Protein AF-A0A6A6ETT2-F1 (afdb_monomer_lite)

Foldseek 3Di:
DDDPVVVVVVCVVPVVSVDDDDPLVVLVVVLVVLVVLLVVLVVVLVVLLVVCVVVVPDPPCVPDPVNLVDPPDPSSVSNVVSVVVNVVSVVVNVVSVVVNVVVVVVPPPPDDDD

Structure (mmCIF, N/CA/C/O backbone):
data_AF-A0A6A6ETT2-F1
#
_entry.id   AF-A0A6A6ETT2-F1
#
loop_
_atom_site.group_PDB
_atom_site.id
_atom_site.type_symbol
_atom_site.label_atom_id
_atom_site.label_alt_id
_atom_site.label_comp_id
_atom_site.label_asym_id
_atom_site.label_entity_id
_atom_site.label_seq_id
_atom_site.pdbx_PDB_ins_code
_atom_site.Cartn_x
_atom_site.Cartn_y
_atom_site.Cartn_z
_atom_site.occupancy
_atom_site.B_iso_or_equiv
_atom_site.auth_seq_id
_atom_site.auth_comp_id
_atom_site.auth_asym_id
_atom_site.auth_atom_id
_atom_site.pdbx_PDB_model_num
ATOM 1 N N . MET A 1 1 ? -21.683 16.465 25.844 1.00 69.12 1 MET A N 1
ATOM 2 C CA . MET A 1 1 ? -21.124 15.451 24.921 1.00 69.12 1 MET A CA 1
ATOM 3 C C . MET A 1 1 ? -22.289 14.618 24.407 1.00 69.12 1 MET A C 1
ATOM 5 O O . MET A 1 1 ? -23.051 14.125 25.233 1.00 69.12 1 MET A O 1
ATOM 9 N N . GLU A 1 2 ? -22.477 14.514 23.091 1.00 89.69 2 GLU A N 1
ATOM 10 C CA . GLU A 1 2 ? -23.653 13.873 22.473 1.00 89.69 2 GLU A CA 1
ATOM 11 C C . GLU A 1 2 ? -23.249 12.930 21.329 1.00 89.69 2 GLU A C 1
ATOM 13 O O . GLU A 1 2 ? -22.104 12.952 20.871 1.00 89.69 2 GLU A O 1
ATOM 18 N N . GLY A 1 3 ? -24.177 12.070 20.895 1.00 90.81 3 GLY A N 1
ATOM 19 C CA . GLY A 1 3 ? -23.975 11.147 19.773 1.00 90.81 3 GLY A CA 1
ATOM 20 C C . GLY A 1 3 ? -22.782 10.200 19.956 1.00 90.81 3 GLY A C 1
ATOM 21 O O . GLY A 1 3 ? -22.554 9.667 21.045 1.00 90.81 3 GLY A O 1
ATOM 22 N N . TYR A 1 4 ? -22.000 10.007 18.889 1.00 92.00 4 TYR A N 1
ATOM 23 C CA . TYR A 1 4 ? -20.847 9.098 18.873 1.00 92.00 4 TYR A CA 1
ATOM 24 C C . TYR A 1 4 ? -19.790 9.422 19.934 1.00 92.00 4 TYR A C 1
ATOM 26 O O . TYR A 1 4 ? -19.204 8.501 20.494 1.00 92.00 4 TYR A O 1
ATOM 34 N N . ALA A 1 5 ? -19.586 10.700 20.274 1.00 93.75 5 ALA A N 1
ATOM 35 C CA . ALA A 1 5 ? -18.622 11.088 21.303 1.00 93.75 5 ALA A CA 1
ATOM 36 C C . ALA A 1 5 ? -19.025 10.557 22.688 1.00 93.75 5 ALA A C 1
ATOM 38 O O . ALA A 1 5 ? -18.186 10.058 23.433 1.00 93.75 5 ALA A O 1
ATOM 39 N N . LYS A 1 6 ? -20.326 10.592 23.012 1.00 93.19 6 LYS A N 1
ATOM 40 C CA . LYS A 1 6 ? -20.846 10.045 24.273 1.00 93.19 6 LYS A CA 1
ATOM 41 C C . LYS A 1 6 ? -20.715 8.520 24.323 1.00 93.19 6 LYS A C 1
ATOM 43 O O . LYS A 1 6 ? -20.355 7.982 25.364 1.00 93.19 6 LYS A O 1
ATOM 48 N N . ILE A 1 7 ? -20.978 7.837 23.207 1.00 90.75 7 ILE A N 1
ATOM 49 C CA . ILE A 1 7 ? -20.833 6.375 23.105 1.00 90.75 7 ILE A CA 1
ATOM 50 C C . ILE A 1 7 ? -19.360 5.973 23.250 1.00 90.75 7 ILE A C 1
ATOM 52 O O . ILE A 1 7 ? -19.054 5.074 24.026 1.00 90.75 7 ILE A O 1
ATOM 56 N N . ALA A 1 8 ? -18.445 6.676 22.577 1.00 92.38 8 ALA A N 1
ATOM 57 C CA . ALA A 1 8 ? -17.009 6.437 22.696 1.00 92.38 8 ALA A CA 1
ATOM 58 C C . ALA A 1 8 ? -16.509 6.651 24.134 1.00 92.38 8 ALA A C 1
ATOM 60 O O . ALA A 1 8 ? -15.761 5.824 24.648 1.00 92.38 8 ALA A O 1
ATOM 61 N N . ALA A 1 9 ? -16.966 7.709 24.814 1.00 93.00 9 ALA A N 1
ATOM 62 C CA . ALA A 1 9 ? -16.632 7.949 26.218 1.00 93.00 9 ALA A CA 1
ATOM 63 C C . ALA A 1 9 ? -17.173 6.846 27.146 1.00 93.00 9 ALA A C 1
ATOM 65 O O . ALA A 1 9 ? -16.468 6.411 28.055 1.00 93.00 9 ALA A O 1
ATOM 66 N N . LEU A 1 10 ? -18.397 6.363 26.901 1.00 92.88 10 LEU A N 1
ATOM 67 C CA . LEU A 1 10 ? -18.988 5.264 27.665 1.00 92.88 10 LEU A CA 1
ATOM 68 C C . LEU A 1 10 ? -18.183 3.970 27.489 1.00 92.88 10 LEU A C 1
ATOM 70 O O . LEU A 1 10 ? -17.777 3.386 28.488 1.00 92.88 10 LEU A O 1
ATOM 74 N N . MET A 1 11 ? -17.912 3.574 26.241 1.00 93.44 11 MET A N 1
ATOM 75 C CA . MET A 1 11 ? -17.119 2.381 25.913 1.00 93.44 11 MET A CA 1
ATOM 76 C C . MET A 1 11 ? -15.675 2.482 26.420 1.00 93.44 11 MET A C 1
ATOM 78 O O . MET A 1 11 ? -15.095 1.482 26.823 1.00 93.44 11 MET A O 1
ATOM 82 N N . GLY A 1 12 ? -15.091 3.684 26.422 1.00 92.25 12 GLY A N 1
ATOM 83 C CA . GLY A 1 12 ? -13.751 3.918 26.962 1.00 92.25 12 GLY A CA 1
ATOM 84 C C . GLY A 1 12 ? -13.688 3.843 28.489 1.00 92.25 12 GLY A C 1
ATOM 85 O O . GLY A 1 12 ? -12.670 3.431 29.035 1.00 92.25 12 GLY A O 1
ATOM 86 N N . THR A 1 13 ? -14.769 4.224 29.176 1.00 95.44 13 THR A N 1
ATOM 87 C CA . THR A 1 13 ? -14.857 4.191 30.648 1.00 95.44 13 THR A CA 1
ATOM 88 C C . THR A 1 13 ? -15.239 2.802 31.165 1.00 95.44 13 THR A C 1
ATOM 90 O O . THR A 1 13 ? -14.817 2.418 32.249 1.00 95.44 13 THR A O 1
ATOM 93 N N . HIS A 1 14 ? -16.015 2.052 30.382 1.00 92.88 14 HIS A N 1
ATOM 94 C CA . HIS A 1 14 ? -16.555 0.739 30.729 1.00 92.88 14 HIS A CA 1
ATOM 95 C C . HIS A 1 14 ? -16.210 -0.267 29.614 1.00 92.88 14 HIS A C 1
ATOM 97 O O . HIS A 1 14 ? -17.003 -0.446 28.677 1.00 92.88 14 HIS A O 1
ATOM 103 N N . PRO A 1 15 ? -15.015 -0.891 29.659 1.00 85.81 15 PRO A N 1
ATOM 104 C CA . PRO A 1 15 ? -14.534 -1.809 28.625 1.00 85.81 15 PRO A CA 1
ATOM 105 C C . PRO A 1 15 ? -15.471 -2.992 28.343 1.00 85.81 15 PRO A C 1
ATOM 107 O O . PRO A 1 15 ? -15.505 -3.495 27.223 1.00 85.81 15 PRO A O 1
ATOM 110 N N . GLU A 1 16 ? -16.271 -3.414 29.320 1.00 88.75 16 GLU A N 1
ATOM 111 C CA . GLU A 1 16 ? -17.292 -4.457 29.188 1.00 88.75 16 GLU A CA 1
ATOM 112 C C . GLU A 1 16 ? -18.408 -4.100 28.191 1.00 88.75 16 GLU A C 1
ATOM 114 O O . GLU A 1 16 ? -19.044 -4.991 27.627 1.00 88.75 16 GLU A O 1
ATOM 119 N N . PHE A 1 17 ? -18.623 -2.807 27.927 1.00 84.19 17 PHE A N 1
ATOM 120 C CA . PHE A 1 17 ? -19.567 -2.321 26.917 1.00 84.19 17 PHE A CA 1
ATOM 121 C C . PHE A 1 17 ? -18.890 -1.974 25.586 1.00 84.19 17 PHE A C 1
ATOM 123 O O . PHE A 1 17 ? -19.573 -1.588 24.632 1.00 84.19 17 PHE A O 1
ATOM 130 N N . ALA A 1 18 ? -17.562 -2.098 25.490 1.00 86.19 18 ALA A N 1
ATOM 131 C CA . ALA A 1 18 ? -16.807 -1.790 24.283 1.00 86.19 18 ALA A CA 1
ATOM 132 C C . ALA A 1 18 ? -16.973 -2.897 23.231 1.00 86.19 18 ALA A C 1
ATOM 134 O O . ALA A 1 18 ? -16.137 -3.785 23.073 1.00 86.19 18 ALA A O 1
ATOM 135 N N . ILE A 1 19 ? -18.066 -2.823 22.472 1.00 84.44 19 ILE A N 1
ATOM 136 C CA . ILE A 1 19 ? -18.341 -3.731 21.357 1.00 84.44 19 ILE A CA 1
ATOM 137 C C . ILE A 1 19 ? -18.014 -3.012 20.051 1.00 84.44 19 ILE A C 1
ATOM 139 O O . ILE A 1 19 ? -18.739 -2.119 19.610 1.00 84.44 19 ILE A O 1
ATOM 143 N N . VAL A 1 20 ? -16.926 -3.431 19.407 1.00 86.69 20 VAL A N 1
ATOM 144 C CA . VAL A 1 20 ? -16.533 -2.962 18.074 1.00 86.69 20 VAL A CA 1
ATOM 145 C C . VAL A 1 20 ? -16.681 -4.087 17.056 1.00 86.69 20 VAL A C 1
ATOM 147 O O . VAL A 1 20 ? -16.299 -5.232 17.295 1.00 86.69 20 VAL A O 1
ATOM 150 N N . ARG A 1 21 ? -17.254 -3.772 15.890 1.00 86.81 21 ARG A N 1
ATOM 151 C CA . ARG A 1 21 ? -17.413 -4.745 14.805 1.00 86.81 21 ARG A CA 1
ATOM 152 C C . ARG A 1 21 ? -16.042 -5.151 14.263 1.00 86.81 21 ARG A C 1
ATOM 154 O O . ARG A 1 21 ? -15.270 -4.304 13.823 1.00 86.81 21 ARG A O 1
ATOM 161 N N . SER A 1 22 ? -15.781 -6.456 14.206 1.00 84.94 22 SER A N 1
ATOM 162 C CA . SER A 1 22 ? -14.652 -6.991 13.442 1.00 84.94 22 SER A CA 1
ATOM 163 C C . SER A 1 22 ? -14.936 -6.910 11.941 1.00 84.94 22 SER A C 1
ATOM 165 O O . SER A 1 22 ? -15.989 -7.338 11.464 1.00 84.94 22 SER A O 1
ATOM 167 N N . PHE A 1 23 ? -13.969 -6.398 11.184 1.00 89.69 23 PHE A N 1
ATOM 168 C CA . PHE A 1 23 ? -14.015 -6.318 9.723 1.00 89.69 23 PHE A CA 1
ATOM 169 C C . PHE A 1 23 ? -13.141 -7.389 9.056 1.00 89.69 23 PHE A C 1
ATOM 171 O O . PHE A 1 23 ? -12.608 -7.167 7.975 1.00 89.69 23 PHE A O 1
AT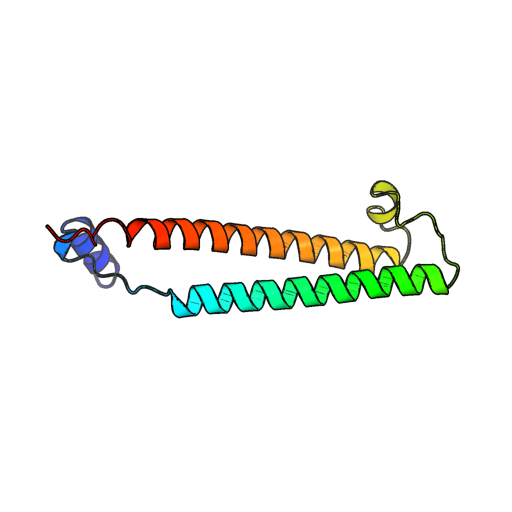OM 178 N N . ARG A 1 24 ? -12.989 -8.570 9.677 1.00 89.88 24 ARG A N 1
ATOM 179 C CA . ARG A 1 24 ? -12.086 -9.636 9.198 1.00 89.88 24 ARG A CA 1
ATOM 180 C C . ARG A 1 24 ? -12.282 -9.991 7.721 1.00 89.88 24 ARG A C 1
ATOM 182 O O . ARG A 1 24 ? -11.305 -10.037 6.984 1.00 89.88 24 ARG A O 1
ATOM 189 N N . ALA A 1 25 ? -13.525 -10.210 7.290 1.00 91.88 25 ALA A N 1
ATOM 190 C CA 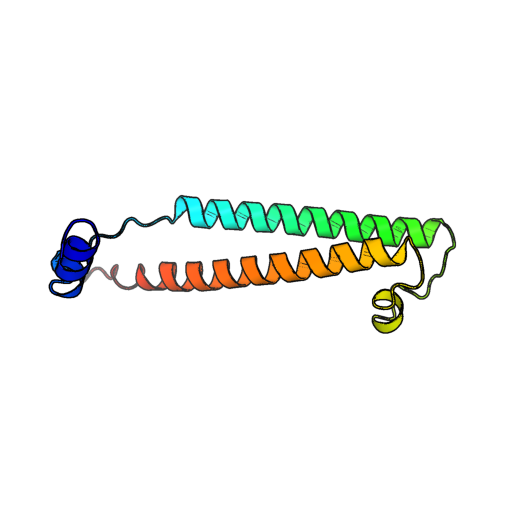. ALA A 1 25 ? -13.822 -10.549 5.898 1.00 91.88 25 ALA A CA 1
ATOM 191 C C . ALA A 1 25 ? -13.399 -9.431 4.929 1.00 91.88 25 ALA A C 1
ATOM 193 O O . ALA A 1 25 ? -12.738 -9.709 3.934 1.00 91.88 25 ALA A O 1
ATOM 194 N N . LEU A 1 26 ? -13.702 -8.170 5.261 1.00 94.44 26 LEU A N 1
ATOM 195 C CA . LEU A 1 26 ? -13.299 -7.017 4.449 1.00 94.44 26 LEU A CA 1
ATOM 196 C C . LEU A 1 26 ? -11.778 -6.827 4.435 1.00 94.44 26 LEU A C 1
ATOM 198 O O . LEU A 1 26 ? -11.216 -6.509 3.394 1.00 94.44 26 LEU A O 1
ATOM 202 N N . ASN A 1 27 ? -11.098 -7.071 5.557 1.00 93.12 27 ASN A N 1
ATOM 203 C CA . ASN A 1 27 ? -9.640 -6.991 5.634 1.00 93.12 27 ASN A CA 1
ATOM 204 C C . ASN A 1 27 ? -8.973 -8.051 4.746 1.00 93.12 27 ASN A C 1
ATOM 206 O O . ASN A 1 27 ? -8.061 -7.719 3.994 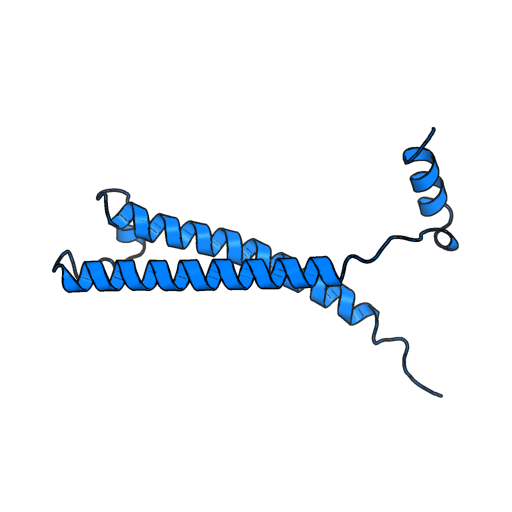1.00 93.12 27 ASN A O 1
ATOM 210 N N . ILE A 1 28 ? -9.452 -9.300 4.787 1.00 93.19 28 ILE A N 1
ATOM 211 C CA . ILE A 1 28 ? -8.962 -10.374 3.907 1.00 93.19 28 ILE A CA 1
ATOM 212 C C . ILE A 1 28 ? -9.230 -10.018 2.444 1.00 93.19 28 ILE A C 1
ATOM 214 O O . ILE A 1 28 ? -8.332 -10.119 1.616 1.00 93.19 28 ILE A O 1
ATOM 218 N N . GLN A 1 29 ? -10.436 -9.547 2.125 1.00 96.25 29 GLN A N 1
ATOM 219 C CA . GLN A 1 29 ? -10.783 -9.137 0.767 1.00 96.25 29 GLN A CA 1
ATOM 220 C C . GLN A 1 29 ? -9.866 -8.015 0.254 1.00 96.25 29 GLN A C 1
ATOM 222 O O . GLN A 1 29 ? -9.367 -8.095 -0.865 1.00 96.25 29 GLN A O 1
ATOM 227 N N . ASN A 1 30 ? -9.581 -7.008 1.081 1.00 96.06 30 ASN A N 1
ATOM 228 C CA . ASN A 1 30 ? -8.635 -5.947 0.740 1.00 96.06 30 ASN A CA 1
ATOM 229 C C . ASN A 1 30 ? -7.217 -6.491 0.487 1.00 96.06 30 ASN A C 1
ATOM 231 O O . ASN A 1 30 ? -6.556 -6.065 -0.456 1.00 96.06 30 ASN A O 1
ATOM 235 N N . MET A 1 31 ? -6.757 -7.463 1.283 1.00 96.19 31 MET A N 1
ATOM 236 C CA . MET A 1 31 ? -5.465 -8.121 1.048 1.00 96.19 31 MET A CA 1
ATOM 237 C C . MET A 1 31 ? -5.435 -8.878 -0.285 1.00 96.19 31 MET A C 1
ATOM 239 O O . MET A 1 31 ? -4.438 -8.793 -0.995 1.00 96.19 31 MET A O 1
ATOM 243 N N . LEU A 1 32 ? -6.518 -9.572 -0.647 1.00 97.12 32 LEU A N 1
ATOM 244 C CA . LEU A 1 32 ? -6.627 -10.269 -1.933 1.00 97.12 32 LEU A CA 1
ATOM 245 C C . LEU A 1 32 ? -6.578 -9.291 -3.118 1.00 97.12 32 LEU A C 1
ATOM 247 O O . LEU A 1 32 ? -5.933 -9.584 -4.123 1.00 97.12 32 LEU A O 1
ATOM 251 N N . TYR A 1 33 ? -7.201 -8.114 -2.999 1.00 98.06 33 TYR A N 1
ATOM 252 C CA . TYR A 1 33 ? -7.088 -7.076 -4.028 1.00 98.06 33 TYR A CA 1
ATOM 253 C C . TYR A 1 33 ? -5.667 -6.533 -4.150 1.00 98.06 33 TYR A C 1
ATOM 255 O O . TYR A 1 33 ? -5.155 -6.442 -5.261 1.00 98.06 33 TYR A O 1
ATOM 263 N N . LEU A 1 34 ? -4.994 -6.262 -3.028 1.00 97.88 34 LEU A N 1
ATOM 264 C CA . LEU A 1 34 ? -3.591 -5.843 -3.049 1.00 97.88 34 LEU A CA 1
ATOM 265 C C . LEU A 1 34 ? -2.696 -6.890 -3.727 1.00 97.88 34 LEU A C 1
ATOM 267 O O . LEU A 1 34 ? -1.847 -6.518 -4.531 1.00 97.88 34 LEU A O 1
ATOM 271 N N . GLN A 1 35 ? -2.913 -8.185 -3.468 1.00 97.69 35 GLN A N 1
ATOM 272 C CA . GLN A 1 35 ? -2.195 -9.262 -4.161 1.00 97.69 35 GLN A CA 1
ATOM 273 C C . GLN A 1 35 ? -2.438 -9.225 -5.671 1.00 97.69 35 GLN A C 1
ATOM 275 O O . GLN A 1 35 ? -1.480 -9.241 -6.439 1.00 97.69 35 GLN A O 1
ATOM 280 N N . ALA A 1 36 ? -3.700 -9.132 -6.098 1.00 98.00 36 ALA A N 1
ATOM 281 C CA . ALA A 1 36 ? -4.047 -9.080 -7.515 1.00 98.00 36 ALA A CA 1
ATOM 282 C C . ALA A 1 36 ? -3.423 -7.862 -8.219 1.00 98.00 36 ALA A C 1
ATOM 284 O O . ALA A 1 36 ? -2.889 -7.996 -9.320 1.00 98.00 36 ALA A O 1
ATOM 285 N N . GLU A 1 37 ? -3.443 -6.691 -7.576 1.00 97.69 37 GLU A N 1
ATOM 286 C CA . GLU A 1 37 ? -2.816 -5.474 -8.097 1.00 97.69 37 GLU A CA 1
ATOM 287 C C . GLU A 1 37 ? -1.295 -5.620 -8.225 1.00 97.69 37 GLU A C 1
ATOM 289 O O . GLU A 1 37 ? -0.735 -5.271 -9.264 1.00 97.69 37 GLU A O 1
ATOM 294 N N . ILE A 1 38 ? -0.626 -6.178 -7.210 1.00 97.75 38 ILE A N 1
ATOM 295 C CA . ILE A 1 38 ? 0.823 -6.427 -7.246 1.00 97.75 38 ILE A CA 1
ATOM 296 C C . ILE A 1 38 ? 1.168 -7.407 -8.372 1.00 97.75 38 ILE A C 1
ATOM 298 O O . ILE A 1 38 ? 2.052 -7.112 -9.172 1.00 97.75 38 ILE A O 1
ATOM 302 N N . THR A 1 39 ? 0.454 -8.532 -8.489 1.00 97.38 39 THR A N 1
ATOM 303 C CA . THR A 1 39 ? 0.686 -9.525 -9.553 1.00 97.38 39 THR A CA 1
ATOM 304 C C . THR A 1 39 ? 0.457 -8.936 -10.944 1.00 97.38 39 THR A C 1
ATOM 306 O O . THR A 1 39 ? 1.203 -9.233 -11.877 1.00 97.38 39 THR A O 1
ATOM 309 N N . HIS A 1 40 ? -0.555 -8.080 -11.101 1.00 96.25 40 HIS A N 1
ATOM 310 C CA . HIS A 1 40 ? -0.801 -7.395 -12.365 1.00 96.25 40 HIS A CA 1
ATOM 311 C C . HIS A 1 40 ? 0.347 -6.444 -12.734 1.00 96.25 40 HIS A C 1
ATOM 313 O O . HIS A 1 40 ? 0.835 -6.490 -13.864 1.00 96.25 40 HIS A O 1
ATOM 319 N N . LEU A 1 41 ? 0.807 -5.624 -11.784 1.00 94.81 41 LEU A N 1
ATOM 320 C CA . LEU A 1 41 ? 1.926 -4.701 -11.995 1.00 94.81 41 LEU A CA 1
ATOM 321 C C . LEU A 1 41 ? 3.243 -5.442 -12.258 1.00 94.81 41 LEU A C 1
ATOM 323 O O . LEU A 1 41 ? 4.027 -5.013 -13.098 1.00 94.81 41 LEU A O 1
ATOM 327 N N . GLU A 1 42 ? 3.477 -6.572 -11.590 1.00 94.00 42 GLU A N 1
ATOM 328 C CA . GLU A 1 42 ? 4.642 -7.428 -11.836 1.00 94.00 42 GLU A CA 1
ATOM 329 C C . GLU A 1 42 ? 4.633 -7.981 -13.269 1.00 94.00 42 GLU A C 1
ATOM 331 O O . GLU A 1 42 ? 5.649 -7.946 -13.963 1.00 94.00 42 GLU A O 1
ATOM 336 N N . ALA A 1 43 ? 3.472 -8.446 -13.742 1.00 92.88 43 ALA A N 1
ATOM 337 C CA . ALA A 1 43 ? 3.316 -8.901 -15.118 1.00 92.88 43 ALA A CA 1
ATOM 338 C C . ALA A 1 43 ? 3.511 -7.759 -16.129 1.00 92.88 43 ALA A C 1
ATOM 340 O O . ALA A 1 43 ? 4.103 -7.980 -17.184 1.00 92.88 43 ALA A O 1
ATOM 341 N N . GLN A 1 44 ? 3.042 -6.547 -15.815 1.00 90.69 44 GLN A N 1
ATOM 342 C CA . GLN A 1 44 ? 3.265 -5.364 -16.646 1.00 90.69 44 GLN A CA 1
ATOM 343 C C . GLN A 1 44 ? 4.753 -5.008 -16.725 1.00 90.69 44 GLN A 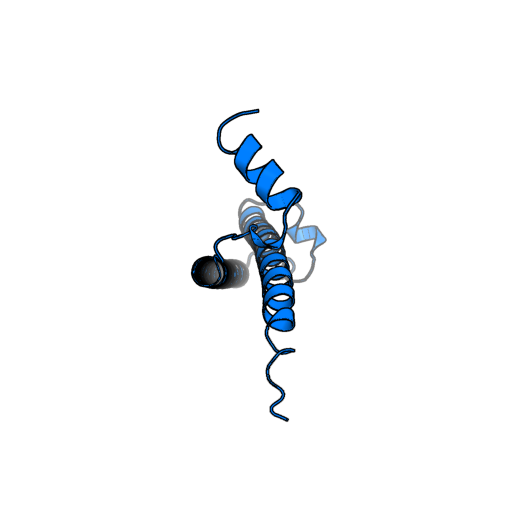C 1
ATOM 345 O O . GLN A 1 44 ? 5.268 -4.828 -17.824 1.00 90.69 44 GLN A O 1
ATOM 350 N N . LEU A 1 45 ? 5.447 -4.954 -15.586 1.00 88.19 45 LEU A N 1
ATOM 351 C CA . LEU A 1 45 ? 6.879 -4.668 -15.537 1.00 88.19 45 LEU A CA 1
ATOM 352 C C . LEU A 1 45 ? 7.679 -5.701 -16.339 1.00 88.19 45 LEU A C 1
ATOM 354 O O . LEU A 1 45 ? 8.553 -5.325 -17.110 1.00 88.19 45 LEU A O 1
ATOM 358 N N . ARG A 1 46 ? 7.340 -6.992 -16.213 1.00 86.81 46 ARG A N 1
ATOM 359 C CA . ARG A 1 46 ? 7.987 -8.061 -16.986 1.00 86.81 46 ARG A CA 1
ATOM 360 C C . ARG A 1 46 ? 7.841 -7.852 -18.494 1.00 86.81 46 ARG A C 1
ATOM 362 O O . ARG A 1 46 ? 8.826 -7.991 -19.204 1.00 86.81 46 ARG A O 1
ATOM 369 N N . ARG A 1 47 ? 6.645 -7.482 -18.964 1.00 87.12 47 ARG A N 1
ATOM 370 C CA . ARG A 1 47 ? 6.409 -7.196 -20.389 1.00 87.12 47 ARG A CA 1
ATOM 371 C C . ARG A 1 47 ? 7.228 -6.011 -20.881 1.00 87.12 47 ARG A C 1
ATOM 373 O O . ARG A 1 47 ? 7.843 -6.125 -21.924 1.00 87.12 47 ARG A O 1
ATOM 380 N N . LEU A 1 48 ? 7.282 -4.922 -20.113 1.00 83.56 48 LEU A N 1
ATOM 381 C CA . LEU A 1 48 ? 8.085 -3.752 -20.482 1.00 83.56 48 LEU A CA 1
ATOM 382 C C . LEU A 1 48 ? 9.572 -4.115 -20.630 1.00 83.56 48 LEU A C 1
ATOM 384 O O . LEU A 1 48 ? 10.205 -3.728 -21.601 1.00 83.56 48 LEU A O 1
ATOM 388 N N . VAL A 1 49 ? 10.104 -4.931 -19.715 1.00 80.31 49 VAL A N 1
ATOM 389 C CA . VAL A 1 49 ? 11.492 -5.417 -19.792 1.00 80.31 49 VAL A CA 1
ATOM 390 C C . VAL A 1 49 ? 11.713 -6.338 -21.003 1.00 80.31 49 VAL A C 1
ATOM 392 O O . VAL A 1 49 ? 12.765 -6.286 -21.639 1.00 80.31 49 VAL A O 1
ATOM 395 N N . GLU A 1 50 ? 10.743 -7.198 -21.325 1.00 82.31 50 GLU A N 1
ATOM 396 C CA . GLU A 1 50 ? 10.796 -8.074 -22.504 1.00 82.31 50 GLU A CA 1
ATOM 397 C C . GLU A 1 50 ? 10.729 -7.276 -23.820 1.00 82.31 50 GLU A C 1
ATOM 399 O O . GLU A 1 50 ? 11.486 -7.572 -24.748 1.00 82.31 50 GLU A O 1
ATOM 404 N N . ASP A 1 51 ? 9.874 -6.254 -23.890 1.00 80.19 51 ASP A N 1
ATOM 405 C CA . ASP A 1 51 ? 9.707 -5.379 -25.056 1.00 80.19 51 ASP A CA 1
ATOM 406 C C . ASP A 1 51 ? 10.972 -4.534 -25.316 1.00 80.19 51 ASP A C 1
ATOM 408 O O . ASP A 1 51 ? 11.426 -4.428 -26.462 1.00 80.19 51 ASP A O 1
ATOM 412 N N . ASP A 1 52 ? 11.616 -4.017 -24.265 1.00 73.56 52 ASP A N 1
ATOM 413 C CA . ASP A 1 52 ? 12.919 -3.339 -24.355 1.00 73.56 52 ASP A CA 1
ATOM 414 C C . ASP A 1 52 ? 14.004 -4.269 -24.913 1.00 73.56 52 ASP A C 1
ATOM 416 O O . ASP A 1 52 ? 14.752 -3.912 -25.829 1.00 73.56 52 ASP A O 1
ATOM 420 N N . PHE A 1 53 ? 14.057 -5.509 -24.416 1.00 71.62 53 PHE A N 1
ATOM 421 C CA . PHE A 1 53 ? 15.012 -6.501 -24.903 1.00 71.62 53 PHE A CA 1
ATOM 422 C C . PHE A 1 53 ? 14.773 -6.848 -26.382 1.00 71.62 53 PHE A C 1
ATOM 424 O O . PHE A 1 53 ? 15.724 -6.948 -27.162 1.00 71.62 53 PHE A O 1
ATOM 431 N N . ALA A 1 54 ? 13.509 -7.016 -26.783 1.00 76.62 54 ALA A N 1
ATOM 432 C CA . ALA A 1 54 ? 13.128 -7.378 -28.147 1.00 76.62 54 ALA A CA 1
ATOM 433 C C . ALA A 1 54 ? 13.330 -6.238 -29.160 1.00 76.62 54 ALA A C 1
ATOM 435 O O . ALA A 1 54 ? 13.660 -6.498 -30.319 1.00 76.62 54 ALA A O 1
ATOM 436 N N . SER A 1 55 ? 13.158 -4.983 -28.738 1.00 72.38 55 SER A N 1
ATOM 437 C CA . SER A 1 55 ? 13.336 -3.800 -29.591 1.00 72.38 55 SER A CA 1
ATOM 438 C C . SER A 1 55 ? 14.807 -3.449 -29.858 1.00 72.38 55 SER A C 1
ATOM 440 O O . SER A 1 55 ? 15.095 -2.591 -30.693 1.00 72.38 55 SER A O 1
ATOM 442 N N . GLY A 1 56 ? 15.755 -4.117 -29.189 1.00 64.50 56 GLY A N 1
ATOM 443 C CA . GLY A 1 56 ? 17.187 -3.824 -29.302 1.00 64.50 56 GLY A CA 1
ATOM 444 C C . GLY A 1 56 ? 17.589 -2.503 -28.638 1.00 64.50 56 GLY A C 1
ATOM 445 O O . GLY A 1 56 ? 18.768 -2.134 -28.671 1.00 64.50 56 GLY A O 1
ATOM 446 N N . ASN A 1 57 ? 16.637 -1.812 -28.002 1.00 57.78 57 ASN A N 1
ATOM 447 C CA . ASN A 1 57 ? 16.906 -0.676 -27.144 1.00 57.78 57 ASN A CA 1
ATOM 448 C C . ASN A 1 57 ? 17.503 -1.197 -25.830 1.00 57.78 57 ASN A C 1
ATOM 450 O O . ASN A 1 57 ? 16.826 -1.582 -24.891 1.00 57.78 57 ASN A O 1
ATOM 454 N N . ARG A 1 58 ? 18.836 -1.168 -25.795 1.00 58.50 58 ARG A N 1
ATOM 455 C CA . ARG A 1 58 ? 19.658 -1.059 -24.583 1.00 58.50 58 ARG A CA 1
ATOM 456 C C . ARG A 1 58 ? 19.578 -2.247 -23.590 1.00 58.50 58 ARG A C 1
ATOM 458 O O . ARG A 1 58 ? 18.891 -2.186 -22.576 1.00 58.50 58 ARG A O 1
ATOM 465 N N . PRO A 1 59 ? 20.460 -3.259 -23.718 1.00 52.03 59 PRO A N 1
ATOM 466 C CA . PRO A 1 59 ? 20.541 -4.394 -22.781 1.00 52.03 59 PRO A CA 1
ATOM 467 C C . PRO A 1 59 ? 21.068 -4.057 -21.364 1.00 52.03 59 PRO A C 1
ATOM 469 O O . PRO A 1 59 ? 21.339 -4.962 -20.580 1.00 52.03 59 PRO A O 1
ATOM 472 N N . HIS A 1 60 ? 21.252 -2.777 -21.017 1.00 49.25 60 HIS A N 1
ATOM 473 C CA . HIS A 1 60 ? 21.945 -2.348 -19.792 1.00 49.25 60 HIS A CA 1
ATOM 474 C C . HIS A 1 60 ? 21.007 -1.852 -18.675 1.00 49.25 60 HIS A C 1
ATOM 476 O O . HIS A 1 60 ? 21.434 -1.764 -17.525 1.00 49.25 60 HIS A O 1
ATOM 482 N N . HIS A 1 61 ? 19.730 -1.583 -18.971 1.00 53.22 61 HIS A N 1
ATOM 483 C CA . HIS A 1 61 ? 18.786 -0.985 -18.013 1.00 53.22 61 HIS A CA 1
ATOM 484 C C . HIS A 1 61 ? 18.309 -1.996 -16.965 1.00 53.22 61 HIS A C 1
ATOM 486 O O . HIS A 1 61 ? 18.107 -1.646 -15.809 1.00 53.22 61 HIS A O 1
ATOM 492 N N . ALA A 1 62 ? 18.263 -3.285 -17.314 1.00 53.56 62 ALA A N 1
ATOM 493 C CA . ALA A 1 62 ? 17.902 -4.358 -16.386 1.00 53.56 62 ALA A CA 1
ATOM 494 C C . ALA A 1 62 ? 18.884 -4.531 -15.206 1.00 53.56 62 ALA A C 1
ATOM 496 O O . ALA A 1 62 ? 18.544 -5.175 -14.212 1.00 53.56 62 ALA A O 1
ATOM 497 N N . HIS A 1 63 ? 20.100 -3.979 -15.300 1.00 54.62 63 HIS A N 1
ATOM 498 C CA . HIS A 1 63 ? 21.175 -4.213 -14.331 1.00 54.62 63 HIS A CA 1
ATOM 499 C C . HIS A 1 63 ? 21.591 -2.977 -13.528 1.00 54.62 63 HIS A C 1
ATOM 501 O O . HIS A 1 63 ? 22.347 -3.129 -12.567 1.00 54.62 63 HIS A O 1
ATOM 507 N N . ASP A 1 64 ? 21.092 -1.785 -13.866 1.00 63.44 64 ASP A N 1
ATOM 508 C CA . ASP A 1 64 ? 21.459 -0.552 -13.174 1.00 63.44 64 ASP A CA 1
ATOM 509 C C . ASP A 1 64 ? 20.235 0.259 -12.730 1.00 63.44 64 ASP A C 1
ATOM 511 O O . ASP A 1 64 ? 19.582 0.964 -13.501 1.00 63.44 64 ASP A O 1
ATOM 515 N N . TRP A 1 65 ? 19.972 0.188 -11.423 1.00 61.91 65 TRP A N 1
ATOM 516 C CA . TRP A 1 65 ? 18.970 0.990 -10.723 1.00 61.91 65 TRP A CA 1
ATOM 517 C C . TRP A 1 65 ? 19.108 2.492 -11.004 1.00 61.91 65 TRP A C 1
ATOM 519 O O . TRP A 1 65 ? 18.100 3.193 -11.099 1.00 61.91 65 TRP A O 1
ATOM 529 N N . TRP A 1 66 ? 20.341 2.991 -11.121 1.00 53.75 66 TRP A N 1
ATOM 530 C CA . TRP A 1 66 ? 20.607 4.411 -11.332 1.00 53.75 66 TRP A CA 1
ATOM 531 C C . TRP A 1 66 ? 20.107 4.876 -12.702 1.00 53.75 66 TRP A C 1
ATOM 533 O O . TRP A 1 66 ? 19.468 5.925 -12.797 1.00 53.75 66 TRP A O 1
ATOM 543 N N . THR A 1 67 ? 20.319 4.065 -13.737 1.00 61.22 67 THR A N 1
ATOM 544 C CA . THR A 1 67 ? 19.837 4.331 -15.096 1.00 61.22 67 THR A CA 1
ATOM 545 C C . THR A 1 67 ? 18.308 4.220 -15.191 1.00 61.22 67 THR A C 1
ATOM 547 O O . THR A 1 67 ? 17.682 5.137 -15.707 1.00 61.22 67 THR A O 1
ATOM 550 N N . LEU A 1 68 ? 17.686 3.203 -14.576 1.00 62.88 68 LEU A N 1
ATOM 551 C CA . LEU A 1 68 ? 16.214 3.069 -14.503 1.00 62.88 68 LEU A CA 1
ATOM 552 C C . LEU A 1 68 ? 15.519 4.223 -13.759 1.00 62.88 68 LEU A C 1
ATOM 554 O O . LEU A 1 68 ? 14.370 4.558 -14.036 1.00 62.88 68 LEU A O 1
ATOM 558 N N . SER A 1 69 ? 16.185 4.803 -12.758 1.00 60.81 69 SER A N 1
ATOM 559 C CA . SER A 1 69 ? 15.614 5.881 -11.939 1.00 60.81 69 SER A CA 1
ATOM 560 C C . SER A 1 69 ? 15.731 7.273 -12.576 1.00 60.81 69 SER A C 1
ATOM 562 O O . SER A 1 69 ? 15.053 8.208 -12.135 1.00 60.81 69 SER A O 1
ATOM 564 N N . GLN A 1 70 ? 16.579 7.422 -13.599 1.00 60.78 70 GLN A N 1
ATOM 565 C CA . GLN A 1 70 ? 16.748 8.665 -14.345 1.00 60.78 70 GLN A CA 1
ATOM 566 C C . GLN A 1 70 ? 15.756 8.704 -15.511 1.00 60.78 70 GLN A C 1
ATOM 568 O O . GLN A 1 70 ? 15.741 7.839 -16.375 1.00 60.78 70 GLN A O 1
ATOM 573 N N . ARG A 1 71 ? 14.892 9.723 -15.519 1.00 57.38 71 ARG A N 1
ATOM 574 C CA . ARG A 1 71 ? 13.768 9.887 -16.459 1.00 57.38 71 ARG A CA 1
ATOM 575 C C . ARG A 1 71 ? 14.196 10.380 -17.852 1.00 57.38 71 ARG A C 1
ATOM 577 O O . ARG A 1 71 ? 13.540 11.265 -18.400 1.00 57.38 71 ARG A O 1
ATOM 584 N N . ASP A 1 72 ? 15.292 9.869 -18.400 1.00 52.81 72 ASP A N 1
ATOM 585 C CA . ASP A 1 72 ? 15.862 10.437 -19.629 1.00 52.81 72 ASP A CA 1
ATOM 586 C C . ASP A 1 72 ? 15.195 9.927 -20.922 1.00 52.81 72 ASP A C 1
ATOM 588 O O . ASP A 1 72 ? 15.337 10.573 -21.959 1.00 52.81 72 ASP A O 1
ATOM 592 N N . GLU A 1 73 ? 14.373 8.868 -20.880 1.00 54.25 73 GLU A N 1
ATOM 593 C CA . GLU A 1 73 ? 13.580 8.402 -22.032 1.00 54.25 73 GLU A CA 1
ATOM 594 C C . GLU A 1 73 ? 12.124 8.049 -21.671 1.00 54.25 73 GLU A C 1
ATOM 596 O O . GLU A 1 73 ? 11.784 7.697 -20.541 1.00 54.25 73 GLU A O 1
ATOM 601 N N . VAL A 1 74 ? 11.239 8.177 -22.668 1.00 56.12 74 VAL A N 1
ATOM 602 C CA . VAL A 1 74 ? 9.778 8.002 -22.552 1.00 56.12 74 VAL A CA 1
ATOM 603 C C . VAL A 1 74 ? 9.384 6.567 -22.147 1.00 56.12 74 VAL A C 1
ATOM 605 O O . VAL A 1 74 ? 8.371 6.401 -21.468 1.00 56.12 74 VAL A O 1
ATOM 608 N N . ASP A 1 75 ? 10.191 5.556 -22.491 1.00 54.34 75 ASP A N 1
ATOM 609 C CA . ASP A 1 75 ? 9.956 4.149 -22.113 1.00 54.34 75 ASP A CA 1
ATOM 610 C C . ASP A 1 75 ? 10.427 3.816 -20.686 1.00 54.34 75 ASP A C 1
ATOM 612 O O . ASP A 1 75 ? 9.683 3.195 -19.920 1.00 54.34 75 ASP A O 1
ATOM 616 N N . ASP A 1 76 ? 11.592 4.324 -20.264 1.00 58.00 76 ASP A N 1
ATOM 617 C CA . ASP A 1 76 ? 12.142 4.107 -18.912 1.00 58.00 76 ASP A CA 1
ATOM 618 C C . ASP A 1 76 ? 11.213 4.662 -17.813 1.00 58.00 76 ASP A C 1
ATOM 620 O O . ASP A 1 76 ? 11.066 4.085 -16.727 1.00 58.00 76 ASP A O 1
ATOM 624 N N . ALA A 1 77 ? 10.495 5.751 -18.112 1.00 66.31 77 ALA A N 1
ATOM 625 C CA . ALA A 1 77 ? 9.496 6.322 -17.212 1.00 66.31 77 ALA A CA 1
ATOM 626 C C . ALA A 1 77 ? 8.374 5.324 -16.854 1.00 66.31 77 ALA A C 1
ATOM 628 O O . ALA A 1 77 ? 7.893 5.337 -15.716 1.00 66.31 77 ALA A O 1
ATOM 629 N N . SER A 1 78 ? 7.993 4.442 -17.787 1.00 74.31 78 SER A N 1
ATOM 630 C CA . SER A 1 78 ? 6.892 3.483 -17.610 1.00 74.31 78 SER A CA 1
ATOM 631 C C . SER A 1 78 ? 7.285 2.302 -16.717 1.00 74.31 78 SER A C 1
ATOM 633 O O . SER A 1 78 ? 6.497 1.885 -15.860 1.00 74.31 78 SER A O 1
ATOM 635 N N . GLN A 1 79 ? 8.514 1.789 -16.851 1.00 78.50 79 GLN A N 1
ATOM 636 C CA . GLN A 1 79 ? 9.033 0.725 -15.978 1.00 78.50 79 GLN A CA 1
ATOM 637 C C . GLN A 1 79 ? 9.218 1.219 -14.551 1.00 78.50 79 GLN A C 1
ATOM 639 O O . GLN A 1 79 ? 8.779 0.578 -13.589 1.00 78.50 79 GLN A O 1
ATOM 644 N N . TRP A 1 80 ? 9.824 2.394 -14.411 1.00 82.50 80 TRP A N 1
ATOM 645 C CA . TRP A 1 80 ? 10.038 2.998 -13.111 1.00 82.50 80 TRP A CA 1
ATOM 646 C C . TRP A 1 80 ? 8.728 3.289 -12.378 1.00 82.50 80 TRP A C 1
ATOM 648 O O . TRP A 1 80 ? 8.601 3.022 -11.180 1.00 82.50 80 TRP A O 1
ATOM 658 N N . GLU A 1 81 ? 7.718 3.783 -13.094 1.00 86.44 81 GLU A N 1
ATOM 659 C CA . GLU A 1 81 ? 6.393 4.007 -12.525 1.00 86.44 81 GLU A CA 1
ATOM 660 C C . GLU A 1 81 ? 5.755 2.700 -12.029 1.00 86.44 81 GLU A C 1
ATOM 662 O O . GLU A 1 81 ? 5.185 2.676 -10.932 1.00 86.44 81 GLU A O 1
ATOM 667 N N . ALA A 1 82 ? 5.8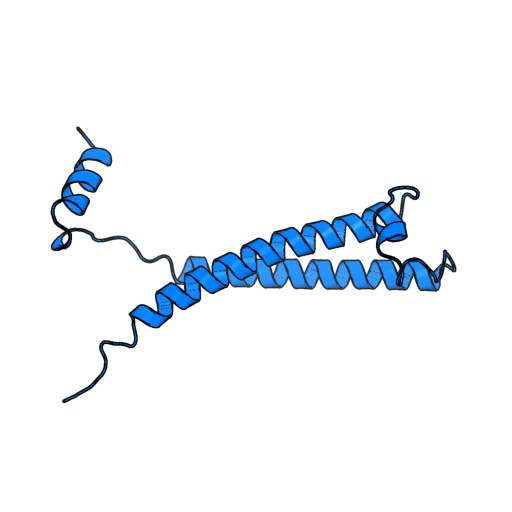88 1.600 -12.779 1.00 88.38 82 ALA A N 1
ATOM 668 C CA . ALA A 1 82 ? 5.421 0.287 -12.337 1.00 88.38 82 ALA A CA 1
ATOM 669 C C . ALA A 1 82 ? 6.141 -0.163 -11.053 1.00 88.38 82 ALA A C 1
ATOM 671 O O . ALA A 1 82 ? 5.484 -0.594 -10.102 1.00 88.38 82 ALA A O 1
ATOM 672 N N . VAL A 1 83 ? 7.464 0.019 -10.965 1.00 89.44 83 VAL A N 1
ATOM 673 C CA . VAL A 1 83 ? 8.251 -0.286 -9.755 1.00 89.44 83 VAL A CA 1
ATOM 674 C C . VAL A 1 83 ? 7.791 0.547 -8.555 1.00 89.44 83 VAL A C 1
ATOM 676 O O . VAL A 1 83 ? 7.618 0.001 -7.461 1.00 89.44 83 VAL A O 1
ATOM 679 N N . LEU A 1 84 ? 7.559 1.851 -8.730 1.00 91.06 84 LEU A N 1
ATOM 680 C CA . LEU A 1 84 ? 7.066 2.719 -7.655 1.00 91.06 84 LEU A CA 1
ATOM 681 C C . LEU A 1 84 ? 5.679 2.287 -7.164 1.00 91.06 84 LEU A C 1
ATOM 683 O O . LEU A 1 84 ? 5.465 2.188 -5.953 1.00 91.06 84 LEU A O 1
ATOM 687 N N . LYS A 1 85 ? 4.763 1.958 -8.082 1.00 94.25 85 LYS A N 1
ATOM 688 C CA . LYS A 1 85 ? 3.431 1.441 -7.730 1.00 94.25 85 LYS A CA 1
ATOM 689 C C . LYS A 1 85 ? 3.520 0.106 -6.993 1.00 94.25 85 LYS A C 1
ATOM 691 O O . LYS A 1 85 ? 2.833 -0.076 -5.991 1.00 94.25 85 LYS A O 1
ATOM 696 N N . ILE A 1 86 ? 4.391 -0.809 -7.427 1.00 95.25 86 ILE A N 1
ATOM 697 C CA . ILE A 1 86 ? 4.620 -2.089 -6.736 1.00 95.25 86 ILE A CA 1
ATOM 698 C C . ILE A 1 86 ? 5.088 -1.844 -5.298 1.00 95.25 86 ILE A C 1
ATOM 700 O O . ILE A 1 86 ? 4.553 -2.458 -4.376 1.00 95.25 86 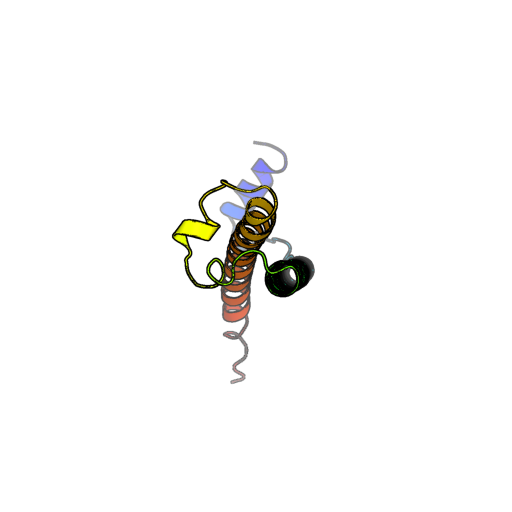ILE A O 1
ATOM 704 N N . ARG A 1 87 ? 6.038 -0.925 -5.083 1.00 95.44 87 ARG A N 1
ATOM 705 C CA . ARG A 1 87 ? 6.543 -0.587 -3.740 1.00 95.44 87 ARG A CA 1
ATOM 706 C C . ARG A 1 87 ? 5.445 -0.057 -2.827 1.00 95.44 87 ARG A C 1
ATOM 708 O O . ARG A 1 87 ? 5.294 -0.559 -1.717 1.00 95.44 87 ARG A O 1
ATOM 715 N N . GLU A 1 88 ? 4.651 0.893 -3.314 1.00 96.88 88 GLU A N 1
ATOM 716 C CA . GLU A 1 88 ? 3.523 1.455 -2.565 1.00 96.88 88 GLU A CA 1
ATOM 717 C C . GLU A 1 88 ? 2.508 0.367 -2.168 1.00 96.88 88 GLU A C 1
ATOM 719 O O . GLU A 1 88 ? 2.014 0.323 -1.038 1.00 96.88 88 GLU A O 1
ATOM 724 N N . LYS A 1 89 ? 2.187 -0.544 -3.094 1.00 97.25 89 LYS A N 1
ATOM 725 C CA . LYS A 1 89 ? 1.217 -1.619 -2.845 1.00 97.25 89 LYS A CA 1
ATOM 726 C C . LYS A 1 89 ? 1.773 -2.690 -1.911 1.00 97.25 89 LYS A C 1
ATOM 728 O O . LYS A 1 89 ? 1.034 -3.164 -1.049 1.00 97.25 89 LYS A O 1
ATOM 733 N N . LEU A 1 90 ? 3.057 -3.032 -2.031 1.00 97.31 90 LEU A N 1
ATOM 734 C CA . LEU A 1 90 ? 3.739 -3.952 -1.120 1.00 97.31 90 LEU A CA 1
ATOM 735 C C . LEU A 1 90 ? 3.793 -3.406 0.304 1.00 97.31 90 LEU A C 1
ATOM 737 O O . LEU A 1 90 ? 3.547 -4.163 1.238 1.00 97.31 90 LEU A O 1
ATOM 741 N N . GLU A 1 91 ? 4.055 -2.111 0.481 1.00 97.31 91 GLU A N 1
ATOM 742 C CA . GLU A 1 91 ? 4.002 -1.471 1.798 1.00 97.31 91 GLU A CA 1
ATOM 743 C C . GLU A 1 91 ? 2.610 -1.640 2.422 1.00 97.31 91 GLU A C 1
ATOM 745 O O . GLU A 1 91 ? 2.483 -2.200 3.512 1.00 97.31 91 GLU A O 1
ATOM 750 N N . LYS A 1 92 ? 1.549 -1.286 1.683 1.00 97.06 92 LYS A N 1
ATOM 751 C CA . LYS A 1 92 ? 0.153 -1.458 2.129 1.00 97.06 92 LYS A CA 1
ATOM 752 C C . LYS A 1 92 ? -0.194 -2.914 2.445 1.00 97.06 92 LYS A C 1
ATOM 754 O O . LYS A 1 92 ? -0.901 -3.183 3.418 1.00 97.06 92 LYS A O 1
ATOM 759 N N . TYR A 1 93 ? 0.278 -3.850 1.625 1.00 96.56 93 TYR A N 1
ATOM 760 C CA . TYR A 1 93 ? 0.046 -5.278 1.816 1.00 96.56 93 TYR A CA 1
ATOM 761 C C . TYR A 1 93 ? 0.756 -5.809 3.064 1.00 96.56 93 TYR A C 1
ATOM 763 O O . TYR A 1 93 ? 0.127 -6.484 3.880 1.00 96.56 93 TYR A O 1
ATOM 771 N N . ASN A 1 94 ? 2.030 -5.465 3.251 1.00 94.50 94 ASN A N 1
ATOM 772 C CA . ASN A 1 94 ? 2.820 -5.880 4.410 1.00 94.50 94 ASN A CA 1
ATOM 773 C C . ASN A 1 94 ? 2.233 -5.314 5.708 1.00 94.50 94 ASN A C 1
ATOM 775 O O . ASN A 1 94 ? 2.075 -6.043 6.688 1.00 94.50 94 ASN A O 1
ATOM 779 N N . ASP A 1 95 ? 1.803 -4.054 5.689 1.00 95.31 95 ASP A N 1
ATOM 780 C CA . ASP A 1 95 ? 1.079 -3.424 6.790 1.00 95.31 95 ASP A CA 1
ATOM 781 C C . ASP A 1 95 ? -0.219 -4.158 7.136 1.00 95.31 95 ASP A C 1
ATOM 783 O O . ASP A 1 95 ? -0.513 -4.416 8.309 1.00 95.31 95 ASP A O 1
ATOM 787 N N . ALA A 1 96 ? -1.021 -4.486 6.120 1.00 92.75 96 ALA A N 1
ATOM 788 C CA . ALA A 1 96 ? -2.265 -5.225 6.303 1.00 92.75 96 ALA A CA 1
ATOM 789 C C . ALA A 1 96 ? -2.000 -6.633 6.858 1.00 92.75 96 ALA A C 1
ATOM 791 O O . ALA A 1 96 ? -2.719 -7.082 7.753 1.00 92.75 96 ALA A O 1
ATOM 792 N N . LEU A 1 97 ? -0.941 -7.298 6.388 1.00 90.50 97 LEU A N 1
ATOM 793 C CA . LEU A 1 97 ? -0.527 -8.621 6.846 1.00 90.50 97 LEU A CA 1
ATOM 794 C C . LEU A 1 97 ? -0.088 -8.607 8.316 1.00 90.50 97 LEU A C 1
ATOM 796 O O . LEU A 1 97 ? -0.526 -9.470 9.078 1.00 90.50 97 LEU A O 1
ATOM 800 N N . LEU A 1 98 ? 0.705 -7.615 8.735 1.00 91.50 98 LEU A N 1
ATOM 801 C CA . LEU A 1 98 ? 1.116 -7.431 10.135 1.00 91.50 98 LEU A CA 1
ATOM 802 C C . LEU A 1 98 ? -0.085 -7.157 11.051 1.00 91.50 98 LEU A C 1
ATOM 804 O O . LEU A 1 98 ? -0.216 -7.755 12.121 1.00 91.50 98 LEU A O 1
ATOM 808 N N . LYS A 1 99 ? -1.007 -6.287 10.621 1.00 88.44 99 LYS A N 1
ATOM 809 C CA . LYS A 1 99 ? -2.242 -5.993 11.369 1.00 88.44 99 LYS A CA 1
ATOM 810 C C . LYS A 1 99 ? -3.133 -7.234 11.474 1.00 88.44 99 LYS A C 1
ATOM 812 O O . LYS A 1 99 ? -3.707 -7.498 12.533 1.00 88.44 99 LYS A O 1
ATOM 817 N N . HIS A 1 100 ? -3.223 -8.025 10.405 1.00 84.94 100 HIS A N 1
ATOM 818 C CA . HIS A 1 100 ? -3.996 -9.262 10.395 1.00 84.94 100 HIS A CA 1
ATOM 819 C C . HIS A 1 100 ? -3.364 -10.340 11.289 1.00 84.94 100 HIS A C 1
ATOM 821 O O . HIS A 1 100 ? -4.075 -10.923 12.108 1.00 84.94 100 HIS A O 1
ATOM 827 N N . SER A 1 101 ? -2.049 -10.577 11.220 1.00 80.56 101 SER A N 1
ATOM 828 C CA . SER A 1 101 ? -1.372 -11.587 12.051 1.00 80.56 101 SER A CA 1
ATOM 829 C C . SER A 1 101 ? -1.467 -11.269 13.548 1.00 80.56 101 SER A C 1
ATOM 831 O O . SER A 1 101 ? -1.788 -12.156 14.343 1.00 80.56 101 SER A O 1
ATOM 833 N N . ALA A 1 102 ? -1.328 -9.995 13.928 1.00 77.44 102 ALA A N 1
ATOM 834 C CA . ALA A 1 102 ? -1.525 -9.536 15.303 1.00 77.44 102 ALA A CA 1
ATOM 835 C C . ALA A 1 102 ? -2.973 -9.721 15.801 1.00 77.44 102 ALA A C 1
ATOM 837 O O . ALA A 1 102 ? -3.197 -9.941 16.992 1.00 77.44 102 ALA A O 1
ATOM 838 N N . SER A 1 103 ? -3.962 -9.648 14.903 1.00 68.44 103 SER A N 1
ATOM 839 C CA . SER A 1 103 ? -5.369 -9.906 15.240 1.00 68.44 103 SER A CA 1
ATOM 840 C C . SER A 1 103 ? -5.695 -11.401 15.363 1.00 68.44 103 SER A C 1
ATOM 842 O O . SER A 1 103 ? -6.526 -11.775 16.186 1.00 68.44 103 SER A O 1
ATOM 844 N N . VAL A 1 104 ? -5.016 -12.264 14.596 1.00 61.97 104 VAL A N 1
ATOM 845 C CA . VAL A 1 104 ? -5.217 -13.724 14.623 1.00 61.97 104 VAL A CA 1
ATOM 846 C C . VAL A 1 104 ? -4.551 -14.359 15.848 1.00 61.97 104 VAL A C 1
ATOM 848 O O . VAL A 1 104 ? -5.165 -15.207 16.492 1.00 61.97 104 VAL A O 1
ATOM 851 N N . GLY A 1 105 ? -3.347 -13.911 16.227 1.00 53.22 105 GLY A N 1
ATOM 852 C CA . GLY A 1 105 ? -2.604 -14.460 17.372 1.00 53.22 105 GLY A CA 1
ATOM 853 C C . GLY A 1 105 ? -3.250 -14.223 18.745 1.00 53.22 105 GLY A C 1
ATOM 854 O O . GLY A 1 105 ? -2.919 -14.913 19.703 1.00 53.22 105 GLY A O 1
ATOM 855 N N . LYS A 1 106 ? -4.205 -13.291 18.855 1.00 52.62 106 LYS A N 1
ATOM 856 C CA . LYS A 1 106 ? -4.959 -13.048 20.098 1.00 52.62 106 LYS A CA 1
ATOM 857 C C . LYS A 1 106 ? -6.123 -14.021 20.312 1.00 52.62 106 LYS A C 1
ATOM 859 O O . LYS A 1 106 ? -6.657 -14.073 21.410 1.00 52.62 106 LYS A O 1
ATOM 864 N N . ASN A 1 107 ? -6.510 -14.784 19.289 1.00 48.84 107 ASN A N 1
ATOM 865 C CA . ASN A 1 107 ? -7.718 -15.612 19.318 1.00 48.84 107 ASN A CA 1
ATOM 866 C C . ASN A 1 107 ? -7.443 -17.104 19.587 1.00 48.84 107 ASN A C 1
ATOM 868 O O . ASN A 1 107 ? -8.380 -17.885 19.704 1.00 48.84 107 ASN A O 1
ATOM 872 N N . THR A 1 108 ? -6.172 -17.518 19.651 1.00 49.56 108 THR A N 1
ATOM 873 C CA . THR A 1 108 ? -5.761 -18.923 19.838 1.00 49.56 108 THR A CA 1
ATOM 874 C C . THR A 1 108 ? -5.315 -19.251 21.265 1.00 49.56 108 THR A C 1
ATOM 876 O O . THR A 1 108 ? -4.976 -20.396 21.535 1.00 49.56 108 THR A O 1
ATOM 879 N N . ALA A 1 109 ? -5.309 -18.276 22.180 1.00 46.62 109 ALA A N 1
ATOM 880 C CA . ALA A 1 109 ? -4.916 -18.484 23.577 1.00 46.62 109 ALA A CA 1
ATOM 881 C C . ALA A 1 109 ? -6.048 -19.031 24.472 1.00 46.62 109 ALA A C 1
ATOM 883 O O . ALA A 1 109 ? -5.792 -19.346 25.627 1.00 46.62 109 ALA A O 1
ATOM 884 N N . ASP A 1 110 ? -7.273 -19.171 23.951 1.00 48.72 110 ASP A N 1
ATOM 885 C CA . ASP A 1 110 ? -8.474 -19.466 24.753 1.00 48.72 110 ASP A CA 1
ATOM 886 C C . ASP A 1 110 ? -9.085 -20.854 24.476 1.00 48.72 110 ASP A C 1
ATOM 888 O O . ASP A 1 110 ? -10.244 -21.123 24.777 1.00 48.72 110 ASP A O 1
ATOM 892 N N . ILE A 1 111 ? -8.313 -21.762 23.869 1.00 49.31 111 ILE A N 1
ATOM 893 C CA . ILE A 1 111 ? -8.751 -23.140 23.608 1.00 49.31 111 ILE A CA 1
ATOM 894 C C . ILE A 1 111 ? -7.714 -24.111 24.175 1.00 49.31 111 ILE A C 1
ATOM 896 O O . ILE A 1 111 ? -6.992 -24.777 23.438 1.00 49.31 111 ILE A O 1
ATOM 900 N N . THR A 1 112 ? -7.635 -24.186 25.504 1.00 42.50 112 THR A N 1
ATOM 901 C CA . THR A 1 112 ? -7.063 -25.359 26.180 1.00 42.50 112 THR A CA 1
ATOM 902 C C . THR A 1 112 ? -8.180 -26.002 27.002 1.00 42.50 112 THR A C 1
ATOM 904 O O . THR A 1 112 ? -8.622 -25.388 27.972 1.00 42.50 112 THR A O 1
ATOM 907 N N . PRO A 1 113 ? -8.695 -27.186 26.625 1.00 53.41 113 PRO A N 1
ATOM 908 C CA . PRO A 1 113 ? -9.612 -27.932 27.477 1.00 53.41 113 PRO A CA 1
ATOM 909 C C . PRO A 1 113 ? -8.819 -28.498 28.661 1.00 53.41 113 PRO A C 1
ATOM 911 O O . PRO A 1 113 ? -7.788 -29.141 28.450 1.00 53.41 113 PRO A O 1
ATOM 914 N N . GLY A 1 114 ? -9.281 -28.215 29.880 1.00 53.41 114 GLY A N 1
ATOM 915 C CA . GLY A 1 114 ? -8.871 -28.934 31.090 1.00 53.41 114 GLY A CA 1
ATOM 916 C C . GLY A 1 114 ? -9.521 -30.306 31.193 1.00 53.41 114 GLY A C 1
ATOM 917 O O . GLY A 1 114 ? -10.540 -30.533 30.499 1.00 53.41 114 GLY A O 1
#

pLDDT: mean 79.67, std 16.98, range [42.5, 98.06]

Sequence (114 aa):
MEGYAKIAALMGTHPEFAIVRSFRALNIQNMLYLQAEITHLEAQLRRLVEDDFASGNRPHHAHDWWTLSQRDEVDDASQWEAVLKIREKLEKYNDALLKHSASVGKNTADITPG

Secondary structure (DSSP, 8-state):
--HHHHHHHHHHH-GGG------HHHHHHHHHHHHHHHHHHHHHHHHHHHHHHHHTS-TTGGG-HHHHHS--STTHHHHHHHHHHHHHHHHHHHHHHHHHHHHHTTSSTT----

InterPro domains:
  IPR046529 Domain of unknown function DUF6594 [PF20237] (4-102)

Organism: NCBI:txid1314779

Radius of gyration: 23.27 Å; chains: 1; bounding box: 46×44×61 Å